Protein AF-A0A1Y1Z8H6-F1 (afdb_monomer)

Organism: NCBI:txid1314790

Mean predicted aligned error: 14.8 Å

Secondary structure (DSSP, 8-state):
---------------------------HHHHHHHTSHHHHHHHHHHHHHHHH---HHHHHHHHHHHHHHHHHHHHHGGGHHHHHHHHHHHHHHHHHHHHHHHHH-GGGGS-HHHHHHHHHHHHHHHHHHHHHHHHHHHHHHHHHS---

pLDDT: mean 79.92, std 19.97, range [30.59, 97.06]

Sequence (148 aa):
MSKESGEKEQSPKQNGHQNGSSHTEELHIVSRIYEIPIVQDGVNAVKSYVDQSNSRAVHLVADTANTAFTTAVQVVKPIQNYFQSQIQQLDNLGCQSLDFLESKFPLIKKPTNEVIETVRSTVEPYVGTVAASAQNLYNNIRNALPRQ

Solvent-accessible surface area (backbone atoms only — not comparable to full-atom values): 8866 Å² total; per-residue (Å²): 132,88,78,90,84,86,86,87,79,82,85,79,90,75,85,78,77,79,66,84,69,78,73,68,84,68,51,63,36,58,56,57,52,47,69,25,38,54,47,39,51,50,52,52,49,53,51,50,49,52,75,70,47,87,46,66,66,55,48,52,50,52,51,49,52,52,50,50,49,54,49,51,52,61,68,45,54,87,56,43,74,82,44,44,68,60,52,50,51,50,29,53,52,44,40,53,54,48,52,52,46,46,73,77,41,63,67,57,76,39,52,52,67,58,51,52,48,53,52,45,65,68,44,49,70,53,53,54,50,54,52,50,51,53,51,51,53,52,51,52,55,60,70,71,50,81,88,124

Structure (mmCIF, N/CA/C/O backbone):
data_AF-A0A1Y1Z8H6-F1
#
_entry.id   AF-A0A1Y1Z8H6-F1
#
loop_
_atom_site.group_PDB
_atom_site.id
_atom_site.type_symbol
_atom_site.label_atom_id
_atom_site.label_alt_id
_atom_site.label_comp_id
_atom_site.label_asym_id
_atom_site.label_entity_id
_atom_site.label_seq_id
_atom_site.pdbx_PDB_ins_code
_atom_site.Cartn_x
_atom_site.Cartn_y
_atom_site.Cartn_z
_atom_site.occupancy
_atom_site.B_iso_or_equiv
_atom_site.auth_seq_id
_atom_site.auth_comp_id
_atom_site.auth_asym_id
_atom_site.auth_atom_id
_atom_site.pdbx_PDB_model_num
ATOM 1 N N . MET A 1 1 ? -43.692 -40.384 59.863 1.00 42.50 1 MET A N 1
ATOM 2 C CA . MET A 1 1 ? -43.422 -41.242 58.691 1.00 42.50 1 MET A CA 1
ATOM 3 C C . MET A 1 1 ? -42.843 -40.329 57.616 1.00 42.50 1 MET A C 1
ATOM 5 O O . MET A 1 1 ? -43.567 -39.458 57.172 1.00 42.50 1 MET A O 1
ATOM 9 N N . SER A 1 2 ? -41.524 -40.254 57.385 1.00 37.16 2 SER A N 1
ATOM 10 C CA . SER A 1 2 ? -40.641 -41.304 56.820 1.00 37.16 2 SER A CA 1
ATOM 11 C C . SER A 1 2 ? -41.206 -41.778 55.476 1.00 37.16 2 SER A C 1
ATOM 13 O O . SER A 1 2 ? -42.332 -42.258 55.482 1.00 37.16 2 SER A O 1
ATOM 15 N N . LYS A 1 3 ? -40.542 -41.708 54.317 1.00 42.00 3 LYS A N 1
ATOM 16 C CA . LYS A 1 3 ? -39.126 -41.542 53.918 1.00 42.00 3 LYS A CA 1
ATOM 17 C C . LYS A 1 3 ? -39.138 -41.287 52.376 1.00 42.00 3 LYS A C 1
ATOM 19 O O . LYS A 1 3 ? -40.086 -41.740 51.745 1.00 42.00 3 LYS A O 1
ATOM 24 N N . GLU A 1 4 ? -38.315 -40.389 51.803 1.00 42.81 4 GLU A N 1
ATOM 25 C CA . GLU A 1 4 ? -36.988 -40.671 51.171 1.00 42.81 4 GLU A CA 1
ATOM 26 C C . GLU A 1 4 ? -37.138 -41.482 49.855 1.00 42.81 4 GLU A C 1
ATOM 28 O O . GLU A 1 4 ? -37.878 -42.454 49.856 1.00 42.81 4 GLU A O 1
ATOM 33 N N . SER A 1 5 ? -36.532 -41.253 48.684 1.00 42.53 5 SER A N 1
ATOM 34 C CA . SER A 1 5 ? -35.477 -40.405 48.092 1.00 42.53 5 SER A CA 1
ATOM 35 C C . SER A 1 5 ? -35.623 -40.582 46.551 1.00 42.53 5 SER A C 1
ATOM 37 O O . SER A 1 5 ? -36.309 -41.498 46.111 1.00 42.53 5 SER A O 1
ATOM 39 N N . GLY A 1 6 ? -35.026 -39.799 45.655 1.00 35.19 6 GLY A N 1
ATOM 40 C CA . GLY A 1 6 ? -33.743 -39.154 45.824 1.00 35.19 6 GLY A CA 1
ATOM 41 C C . GLY A 1 6 ? -33.405 -38.058 44.822 1.00 35.19 6 GLY A C 1
ATOM 42 O O . GLY A 1 6 ? -34.012 -37.863 43.772 1.00 35.19 6 GLY A O 1
ATOM 43 N N . GLU A 1 7 ? -32.393 -37.356 45.292 1.00 38.25 7 GLU A N 1
ATOM 44 C CA . GLU A 1 7 ? -31.637 -36.238 44.774 1.00 38.25 7 GLU A CA 1
ATOM 45 C C . GLU A 1 7 ? -30.484 -36.710 43.883 1.00 38.25 7 GLU A C 1
ATOM 47 O O . GLU A 1 7 ? -29.998 -37.831 44.053 1.00 38.25 7 GLU A O 1
ATOM 52 N N . LYS A 1 8 ? -30.028 -35.788 43.025 1.00 35.03 8 LYS A N 1
ATOM 53 C CA . LYS A 1 8 ? -28.637 -35.470 42.633 1.00 35.03 8 LYS A CA 1
ATOM 54 C C . LYS A 1 8 ? -28.530 -35.258 41.123 1.00 35.03 8 LYS A C 1
ATOM 56 O O . LYS A 1 8 ? -29.073 -36.030 40.351 1.00 35.03 8 LYS A O 1
ATOM 61 N N . GLU A 1 9 ? -27.793 -34.288 40.602 1.00 32.84 9 GLU A N 1
ATOM 62 C CA . GLU A 1 9 ? -27.079 -33.120 41.124 1.00 32.84 9 GLU A CA 1
ATOM 63 C C . GLU A 1 9 ? -26.541 -32.405 39.867 1.00 32.84 9 GLU A C 1
ATOM 65 O O . GLU A 1 9 ? -26.336 -33.041 38.836 1.00 32.84 9 GLU A O 1
ATOM 70 N N . GLN A 1 10 ? -26.238 -31.115 40.000 1.00 31.64 10 GLN A N 1
ATOM 71 C CA . GLN A 1 10 ? -25.194 -30.402 39.248 1.00 31.64 10 GLN A CA 1
ATOM 72 C C . GLN A 1 10 ? -25.373 -30.091 37.750 1.00 31.64 10 GLN A C 1
ATOM 74 O O . GLN A 1 10 ? -25.099 -30.876 36.847 1.00 31.64 10 GLN A O 1
ATOM 79 N N . SER A 1 11 ? -25.613 -28.797 37.515 1.00 42.16 11 SER A N 1
ATOM 80 C CA . SER A 1 11 ? -25.017 -28.027 36.416 1.00 42.16 11 SER A CA 1
ATOM 81 C C . SER A 1 11 ? -23.495 -28.250 36.324 1.00 42.16 11 SER A C 1
ATOM 83 O O . SER A 1 11 ? -22.832 -28.405 37.351 1.00 42.16 11 SER A O 1
ATOM 85 N N . PRO A 1 12 ? -22.902 -28.066 35.133 1.00 35.03 12 PRO A N 1
ATOM 86 C CA . PRO A 1 12 ? -22.259 -26.774 34.920 1.00 35.03 12 PRO A CA 1
ATOM 87 C C . PRO A 1 12 ? -22.495 -26.173 33.531 1.00 35.03 12 PRO A C 1
ATOM 89 O O . PRO A 1 12 ? -22.753 -26.834 32.531 1.00 35.03 12 PRO A O 1
ATOM 92 N N . LYS A 1 13 ? -22.356 -24.850 33.516 1.00 44.22 13 LYS A N 1
ATOM 93 C CA . LYS A 1 13 ? -22.269 -23.981 32.349 1.00 44.22 13 LYS A CA 1
ATOM 94 C C . LYS A 1 13 ? -21.239 -24.496 31.331 1.00 44.22 13 LYS A C 1
ATOM 96 O O . LYS A 1 13 ? -20.069 -24.642 31.666 1.00 44.22 13 LYS A O 1
ATOM 101 N N . GLN A 1 14 ? -21.643 -24.582 30.070 1.00 35.25 14 GLN A N 1
ATOM 102 C CA . GLN A 1 14 ? -20.793 -24.329 28.902 1.00 35.25 14 GLN A CA 1
ATOM 103 C C . GLN A 1 14 ? -21.653 -23.464 27.973 1.00 35.25 14 GLN A C 1
ATOM 105 O O . GLN A 1 14 ? -22.547 -23.956 27.304 1.00 35.25 14 GLN A O 1
ATOM 110 N N . ASN A 1 15 ? -21.628 -22.134 28.060 1.00 38.22 15 ASN A N 1
ATOM 111 C CA . ASN A 1 15 ? -20.551 -21.266 27.583 1.00 38.22 15 ASN A CA 1
ATOM 112 C C . ASN A 1 15 ? -19.799 -21.821 26.365 1.00 38.22 15 ASN A C 1
ATOM 114 O O . ASN A 1 15 ? -18.582 -21.989 26.389 1.00 38.22 15 ASN A O 1
ATOM 118 N N . GLY A 1 16 ? -20.541 -22.096 25.293 1.00 30.59 16 GLY A N 1
ATOM 119 C CA . GLY A 1 16 ? -19.983 -22.120 23.949 1.00 30.59 16 GLY A CA 1
ATOM 120 C C . GLY A 1 16 ? -19.725 -20.689 23.498 1.00 30.59 16 GLY A C 1
ATOM 121 O O . GLY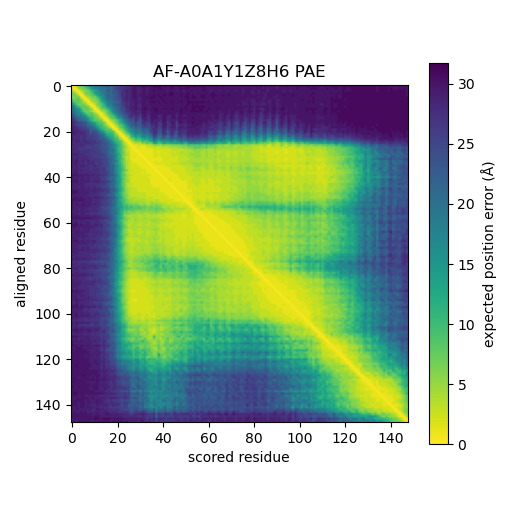 A 1 16 ? -20.589 -20.068 22.887 1.00 30.59 16 GLY A O 1
ATOM 122 N N . HIS A 1 17 ? -18.542 -20.175 23.842 1.00 37.41 17 HIS A N 1
ATOM 123 C CA . HIS A 1 17 ? -17.916 -19.040 23.175 1.00 37.41 17 HIS A CA 1
ATOM 124 C C . HIS A 1 17 ? -17.919 -19.309 21.663 1.00 37.41 17 HIS A C 1
ATOM 126 O O . HIS A 1 17 ? -17.005 -19.948 21.143 1.00 37.41 17 HIS A O 1
ATOM 132 N N . GLN A 1 18 ? -18.912 -18.805 20.931 1.00 35.59 18 GLN A N 1
ATOM 133 C CA . GLN A 1 18 ? -18.677 -18.472 19.534 1.00 35.59 18 GLN A CA 1
ATOM 134 C C . GLN A 1 18 ? -17.941 -17.150 19.538 1.00 35.59 18 GLN A C 1
ATOM 136 O O . GLN A 1 18 ? -18.526 -16.075 19.552 1.00 35.59 18 GLN A O 1
ATOM 141 N N . ASN A 1 19 ? -16.631 -17.332 19.696 1.00 32.34 19 ASN A N 1
ATOM 142 C CA . ASN A 1 19 ? -15.571 -16.525 19.146 1.00 32.34 19 ASN A CA 1
ATOM 143 C C . ASN A 1 19 ? -15.955 -15.050 19.057 1.00 32.34 19 ASN A C 1
ATOM 145 O O . ASN A 1 19 ? -16.497 -14.593 18.051 1.00 32.34 19 ASN A O 1
ATOM 149 N N . GLY A 1 20 ? -15.629 -14.311 20.118 1.00 31.53 20 GLY A N 1
ATOM 150 C CA . GLY A 1 20 ? -15.324 -12.902 19.974 1.00 31.53 20 GLY A CA 1
ATOM 151 C C . GLY A 1 20 ? -14.168 -12.787 18.988 1.00 31.53 20 GLY A C 1
ATOM 152 O O . GLY A 1 20 ? -13.017 -12.644 19.391 1.00 31.53 20 GLY A O 1
ATOM 153 N N . SER A 1 21 ? -14.487 -12.865 17.694 1.00 33.62 21 SER A N 1
ATOM 154 C CA . SER A 1 21 ? -13.744 -12.157 16.678 1.00 33.62 21 SER A CA 1
ATOM 155 C C . SER A 1 21 ? -13.760 -10.738 17.196 1.00 33.62 21 SER A C 1
ATOM 157 O O . SER A 1 21 ? -14.808 -10.089 17.249 1.00 33.62 21 SER A O 1
ATOM 159 N N . SER A 1 22 ? -12.618 -10.304 17.716 1.00 35.00 22 SER A N 1
ATOM 160 C CA . SER A 1 22 ? -12.342 -8.889 17.794 1.00 35.00 22 SER A CA 1
ATOM 161 C C . SER A 1 22 ? -12.447 -8.419 16.352 1.00 35.00 22 SER A C 1
ATOM 163 O O . SER A 1 22 ? -11.471 -8.480 15.612 1.00 35.00 22 SER A O 1
ATOM 165 N N . HIS A 1 23 ? -13.659 -8.049 15.931 1.00 40.12 23 HIS A N 1
ATOM 166 C CA . HIS A 1 23 ? -13.881 -7.251 14.750 1.00 40.12 23 HIS A CA 1
ATOM 167 C C . HIS A 1 23 ? -13.236 -5.921 15.103 1.00 40.12 23 HIS A C 1
ATOM 169 O O . HIS A 1 23 ? -13.870 -4.987 15.585 1.00 40.12 23 HIS A O 1
ATOM 175 N N . THR A 1 24 ? -11.918 -5.864 14.931 1.00 49.12 24 THR A N 1
ATOM 176 C CA . THR A 1 24 ? -11.313 -4.662 14.403 1.00 49.12 24 THR A CA 1
ATOM 177 C C . THR A 1 24 ? -12.199 -4.324 13.215 1.00 49.12 24 THR A C 1
ATOM 179 O O . THR A 1 24 ? -12.352 -5.152 12.317 1.00 49.12 24 THR A O 1
ATOM 182 N N . GLU A 1 25 ? -12.912 -3.205 13.293 1.00 64.75 25 GLU A N 1
ATOM 183 C CA . GLU A 1 25 ? -13.671 -2.669 12.168 1.00 64.75 25 GLU A CA 1
ATOM 184 C C . GLU A 1 25 ? -12.649 -2.251 11.112 1.00 64.75 25 GLU A C 1
ATOM 186 O O . GLU A 1 25 ? -12.280 -1.087 10.983 1.00 64.75 25 GLU A O 1
ATOM 191 N N . GLU A 1 26 ? -12.072 -3.250 10.454 1.00 74.31 26 GLU A N 1
ATOM 192 C CA . GLU A 1 26 ? -11.194 -3.068 9.328 1.00 74.31 26 GLU A CA 1
ATOM 193 C C . GLU A 1 26 ? -12.074 -2.601 8.178 1.00 74.31 26 GLU A C 1
ATOM 195 O O . GLU A 1 26 ? -13.107 -3.198 7.871 1.00 74.31 26 GLU A O 1
ATOM 200 N N . LEU A 1 27 ? -11.681 -1.476 7.595 1.00 89.00 27 LEU A N 1
ATOM 201 C CA . LEU A 1 27 ? -12.322 -0.919 6.420 1.00 89.00 27 LEU A CA 1
ATOM 202 C C . LEU A 1 27 ? -12.246 -1.943 5.286 1.00 89.00 27 LEU A C 1
ATOM 204 O O . LEU A 1 27 ? -11.149 -2.306 4.858 1.00 89.00 27 LEU A O 1
ATOM 208 N N . HIS A 1 28 ? -13.394 -2.372 4.770 1.00 92.50 28 HIS A N 1
ATOM 209 C CA . HIS A 1 28 ? -13.462 -3.352 3.693 1.00 92.50 28 HIS A CA 1
ATOM 210 C C . HIS A 1 28 ? -12.716 -2.877 2.438 1.00 92.50 28 HIS A C 1
ATOM 212 O O . HIS A 1 28 ? -12.077 -3.675 1.750 1.00 92.50 28 HIS A O 1
ATOM 218 N N . ILE A 1 29 ? -12.718 -1.567 2.161 1.00 94.44 29 ILE A N 1
ATOM 219 C CA . ILE A 1 29 ? -11.933 -0.994 1.064 1.00 94.44 29 ILE A CA 1
ATOM 220 C C . ILE A 1 29 ? -10.431 -1.254 1.224 1.00 94.44 29 ILE A C 1
ATOM 222 O O . ILE A 1 29 ? -9.749 -1.499 0.232 1.00 94.44 29 ILE A O 1
ATOM 226 N N . VAL A 1 30 ? -9.902 -1.235 2.450 1.00 93.31 30 VAL A N 1
ATOM 227 C CA . VAL A 1 30 ? -8.471 -1.466 2.695 1.00 93.31 30 VAL A CA 1
ATOM 228 C C . VAL A 1 30 ? -8.114 -2.912 2.378 1.00 93.31 30 VAL A C 1
ATOM 230 O O . VAL A 1 30 ? -7.144 -3.143 1.655 1.00 93.31 30 VAL A O 1
ATOM 233 N N . SER A 1 31 ? -8.924 -3.867 2.838 1.00 93.25 31 SER A N 1
ATOM 234 C CA . SER A 1 31 ? -8.712 -5.285 2.542 1.00 93.25 31 SER A CA 1
ATOM 235 C C . SER A 1 31 ? -8.769 -5.543 1.032 1.00 93.25 31 SER A C 1
ATOM 237 O O . SER A 1 31 ? -7.866 -6.164 0.479 1.00 93.25 31 SER A O 1
ATOM 239 N N . ARG A 1 32 ? -9.744 -4.955 0.326 1.00 93.44 32 ARG A N 1
ATOM 240 C CA . ARG A 1 32 ? -9.841 -5.067 -1.139 1.00 93.44 32 ARG A CA 1
ATOM 241 C C . ARG A 1 32 ? -8.660 -4.453 -1.885 1.00 93.44 32 ARG A C 1
ATOM 243 O O . ARG A 1 32 ? -8.213 -5.004 -2.884 1.00 93.44 32 ARG A O 1
ATOM 250 N N . ILE A 1 33 ? -8.154 -3.306 -1.430 1.00 93.62 33 ILE A N 1
ATOM 251 C CA . ILE A 1 33 ? -6.958 -2.692 -2.022 1.00 93.62 33 ILE A CA 1
ATOM 252 C C . ILE A 1 33 ? -5.740 -3.592 -1.803 1.00 93.62 33 ILE A C 1
ATOM 254 O O . ILE A 1 33 ? -4.913 -3.721 -2.701 1.00 93.62 33 ILE A O 1
ATOM 258 N N . TYR A 1 34 ? -5.627 -4.226 -0.636 1.00 92.62 34 TYR A N 1
ATOM 259 C CA . TYR A 1 34 ? -4.532 -5.146 -0.343 1.00 92.62 34 TYR A CA 1
ATOM 260 C C . TYR A 1 34 ? -4.573 -6.419 -1.205 1.00 92.62 34 TYR A C 1
ATOM 262 O O . TYR A 1 34 ? -3.521 -6.945 -1.556 1.00 92.62 34 TYR A O 1
ATOM 270 N N . GLU A 1 35 ? -5.761 -6.878 -1.606 1.00 91.56 35 GLU A N 1
ATOM 271 C CA . GLU A 1 35 ? -5.949 -8.016 -2.523 1.00 91.56 35 GLU A CA 1
ATOM 272 C C . GLU A 1 35 ? -5.527 -7.724 -3.974 1.00 91.56 35 GLU A C 1
ATOM 274 O O . GLU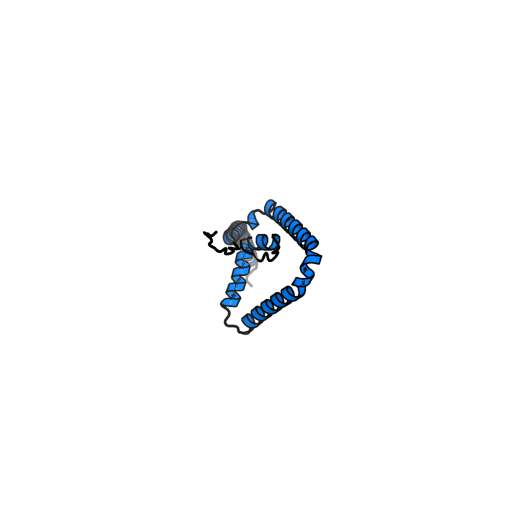 A 1 35 ? -5.421 -8.642 -4.789 1.00 91.56 35 GLU A O 1
ATOM 279 N N . ILE A 1 36 ? -5.262 -6.462 -4.321 1.00 94.12 36 ILE A N 1
ATOM 280 C CA . ILE A 1 36 ? -4.732 -6.100 -5.635 1.00 94.12 36 ILE A CA 1
ATOM 281 C C . ILE A 1 36 ? -3.291 -6.634 -5.748 1.00 94.12 36 ILE A C 1
ATOM 283 O O . ILE A 1 36 ? -2.432 -6.199 -4.975 1.00 94.12 36 ILE A O 1
ATOM 287 N N . PRO A 1 37 ? -2.964 -7.488 -6.742 1.00 91.50 37 PRO A N 1
ATOM 288 C CA . PRO A 1 37 ? -1.666 -8.168 -6.807 1.00 91.50 37 PRO A CA 1
ATOM 289 C C . PRO A 1 37 ? -0.450 -7.234 -6.749 1.00 91.50 37 PRO A C 1
ATOM 291 O O . PRO A 1 37 ? 0.491 -7.490 -6.005 1.00 91.50 37 PRO A O 1
ATOM 294 N N . ILE A 1 38 ? -0.484 -6.099 -7.460 1.00 91.69 38 ILE A N 1
ATOM 295 C CA . ILE A 1 38 ? 0.629 -5.134 -7.448 1.00 91.69 38 ILE A CA 1
ATOM 296 C C . ILE A 1 38 ? 0.799 -4.433 -6.095 1.00 91.69 38 ILE A C 1
ATOM 298 O O . ILE A 1 38 ? 1.916 -4.096 -5.702 1.00 91.69 38 ILE A O 1
ATOM 302 N N . VAL A 1 39 ? -0.299 -4.224 -5.365 1.00 94.56 39 VAL A N 1
ATOM 303 C CA . VAL A 1 39 ? -0.261 -3.644 -4.020 1.00 94.56 39 VAL A CA 1
ATOM 304 C C . VAL A 1 39 ? 0.323 -4.662 -3.052 1.00 94.56 39 VAL A C 1
ATOM 306 O O . VAL A 1 39 ? 1.242 -4.329 -2.303 1.00 94.56 39 VAL A O 1
ATOM 309 N N . GLN A 1 40 ? -0.155 -5.906 -3.111 1.00 94.50 40 GLN A N 1
ATOM 310 C CA . GLN A 1 40 ? 0.352 -7.001 -2.295 1.00 94.50 40 GLN A CA 1
ATOM 311 C C . GLN A 1 40 ? 1.860 -7.208 -2.505 1.00 94.50 40 GLN A C 1
ATOM 313 O O . GLN A 1 40 ? 2.618 -7.252 -1.534 1.00 94.50 40 GLN A O 1
ATOM 318 N N . ASP A 1 41 ? 2.309 -7.260 -3.762 1.00 93.12 41 ASP A N 1
ATOM 319 C CA . ASP A 1 41 ? 3.724 -7.383 -4.121 1.00 93.12 41 ASP A CA 1
ATOM 320 C C . ASP A 1 41 ? 4.546 -6.205 -3.590 1.00 93.12 41 ASP A C 1
ATOM 322 O O . ASP A 1 41 ? 5.625 -6.403 -3.034 1.00 93.12 41 ASP A O 1
ATOM 326 N N . GLY A 1 42 ? 4.026 -4.979 -3.702 1.00 93.69 42 GLY A N 1
ATOM 327 C CA . GLY A 1 42 ? 4.676 -3.778 -3.179 1.00 93.69 42 GLY A CA 1
ATOM 328 C C . GLY A 1 42 ? 4.845 -3.811 -1.659 1.00 93.69 42 GLY A C 1
ATOM 329 O O . GLY A 1 42 ? 5.941 -3.559 -1.152 1.00 93.69 42 GLY A O 1
ATOM 330 N N . VAL A 1 43 ? 3.792 -4.175 -0.921 1.00 94.75 43 VAL A N 1
ATOM 331 C CA . VAL A 1 43 ? 3.855 -4.313 0.544 1.00 94.75 43 VAL A CA 1
ATOM 332 C C . VAL A 1 43 ? 4.840 -5.412 0.938 1.00 94.75 43 VAL A C 1
ATOM 334 O O . VAL A 1 43 ? 5.678 -5.201 1.817 1.00 94.75 43 VAL A O 1
ATOM 337 N N . ASN A 1 44 ? 4.799 -6.558 0.258 1.00 95.00 44 ASN A N 1
ATOM 338 C CA . ASN A 1 44 ? 5.720 -7.664 0.505 1.00 95.00 44 ASN A CA 1
ATOM 339 C C . ASN A 1 44 ? 7.170 -7.290 0.186 1.00 95.00 44 ASN A C 1
ATOM 341 O O . ASN A 1 44 ? 8.073 -7.683 0.926 1.00 95.00 44 ASN A O 1
ATOM 345 N N . ALA A 1 45 ? 7.410 -6.506 -0.865 1.00 94.94 45 ALA A N 1
ATOM 346 C CA . ALA A 1 45 ? 8.736 -6.020 -1.223 1.00 94.94 45 ALA A CA 1
ATOM 347 C C . ALA A 1 45 ? 9.293 -5.072 -0.154 1.00 94.94 45 ALA A C 1
ATOM 349 O O . ALA A 1 45 ? 10.433 -5.243 0.277 1.00 94.94 45 ALA A O 1
ATOM 350 N N . VAL A 1 46 ? 8.487 -4.119 0.329 1.00 93.50 46 VAL A N 1
ATOM 351 C CA . VAL A 1 46 ? 8.888 -3.212 1.418 1.00 93.50 46 VAL A CA 1
ATOM 352 C C . VAL A 1 46 ? 9.153 -3.994 2.700 1.00 93.50 46 VAL A C 1
ATOM 354 O O . VAL A 1 46 ? 10.187 -3.795 3.335 1.00 93.50 46 VAL A O 1
ATOM 357 N N . LYS A 1 47 ? 8.259 -4.921 3.058 1.00 93.75 47 LYS A N 1
ATOM 358 C CA . LYS A 1 47 ? 8.442 -5.786 4.223 1.00 93.75 47 LYS A CA 1
ATOM 359 C C . LYS A 1 47 ? 9.741 -6.586 4.122 1.00 93.75 47 LYS A C 1
ATOM 361 O O . 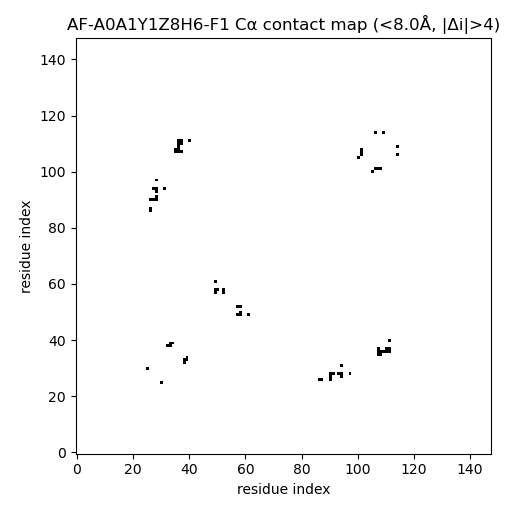LYS A 1 47 ? 10.549 -6.557 5.044 1.00 93.75 47 LYS A O 1
ATOM 366 N N . SER A 1 48 ? 9.970 -7.233 2.983 1.00 94.38 48 SER A N 1
ATOM 367 C CA . SER A 1 48 ? 11.185 -8.010 2.729 1.00 94.38 48 SER A CA 1
ATOM 368 C C . SER A 1 48 ? 12.437 -7.139 2.790 1.00 94.38 48 SER A C 1
ATOM 370 O O . SER A 1 48 ? 13.448 -7.567 3.334 1.00 94.38 48 SER A O 1
ATOM 372 N N . TYR A 1 49 ? 12.376 -5.909 2.275 1.00 94.44 49 TYR A N 1
ATOM 373 C CA . TYR A 1 49 ? 13.486 -4.961 2.339 1.00 94.44 49 TYR A CA 1
ATOM 374 C C . TYR A 1 49 ? 13.843 -4.588 3.779 1.00 94.44 49 TYR A C 1
ATOM 376 O O . TYR A 1 49 ? 15.021 -4.581 4.130 1.00 94.44 49 TYR A O 1
ATOM 384 N N . VAL A 1 50 ? 12.843 -4.295 4.617 1.00 93.12 50 VAL A N 1
ATOM 385 C CA . VAL A 1 50 ? 13.062 -4.010 6.041 1.00 93.12 50 VAL A CA 1
ATOM 386 C C . VAL A 1 50 ? 13.647 -5.238 6.738 1.00 93.12 50 VAL A C 1
ATOM 388 O O . VAL A 1 50 ? 14.694 -5.125 7.372 1.00 93.12 50 VAL A O 1
ATOM 391 N N . ASP A 1 51 ? 13.038 -6.410 6.546 1.00 92.75 51 ASP A N 1
ATOM 392 C CA . ASP A 1 51 ? 13.450 -7.664 7.189 1.00 92.75 51 ASP A CA 1
ATOM 393 C C . ASP A 1 51 ? 14.886 -8.074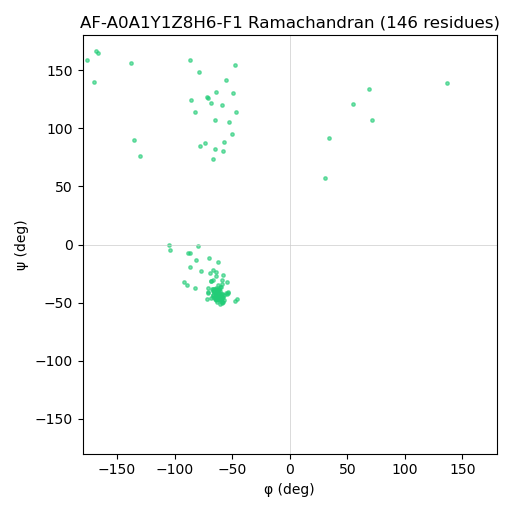 6.805 1.00 92.75 51 ASP A C 1
ATOM 395 O O . ASP A 1 51 ? 15.646 -8.554 7.644 1.00 92.75 51 ASP A O 1
ATOM 399 N N . GLN A 1 52 ? 15.280 -7.864 5.546 1.00 93.50 52 GLN A N 1
ATOM 400 C CA . GLN A 1 52 ? 16.612 -8.207 5.029 1.00 93.50 52 GLN A CA 1
ATOM 401 C C . GLN A 1 52 ? 17.651 -7.097 5.244 1.00 93.50 52 GLN A C 1
ATOM 403 O O . GLN A 1 52 ? 18.836 -7.289 4.955 1.00 93.50 52 GLN A O 1
ATOM 408 N N . SER A 1 53 ? 17.243 -5.920 5.725 1.00 92.38 53 SER A N 1
ATOM 409 C CA . SER A 1 53 ? 18.169 -4.812 5.933 1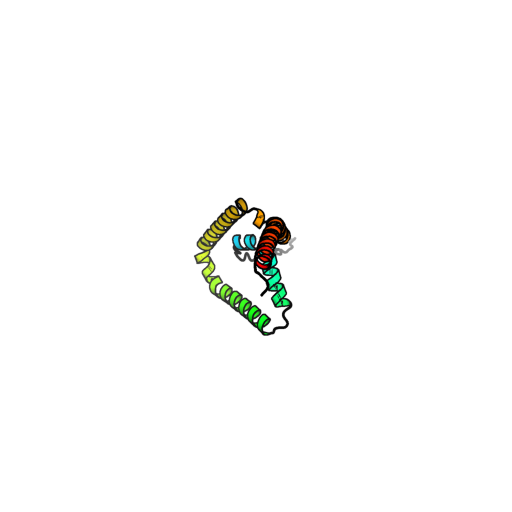.00 92.38 53 SER A CA 1
ATOM 410 C C . SER A 1 53 ? 19.086 -5.085 7.121 1.00 92.38 53 SER A C 1
ATOM 412 O O . SER A 1 53 ? 18.633 -5.284 8.244 1.00 92.38 53 SER A O 1
ATOM 414 N N . ASN A 1 54 ? 20.398 -4.977 6.911 1.00 91.56 54 ASN A N 1
ATOM 415 C CA . ASN A 1 54 ? 21.380 -4.985 8.004 1.00 91.56 54 ASN A CA 1
ATOM 416 C C . ASN A 1 54 ? 21.494 -3.617 8.707 1.00 91.56 54 ASN A C 1
ATOM 418 O O . ASN A 1 54 ? 22.287 -3.444 9.634 1.00 91.56 54 ASN A O 1
ATOM 422 N N . SER A 1 55 ? 20.742 -2.610 8.252 1.00 94.88 55 SER A N 1
ATOM 423 C CA . SER A 1 55 ? 20.802 -1.262 8.804 1.00 94.88 55 SER A CA 1
ATOM 424 C C . SER A 1 55 ? 19.941 -1.150 10.054 1.00 94.88 55 SER A C 1
ATOM 426 O O . SER A 1 55 ? 18.712 -1.159 9.987 1.00 94.88 55 SER A O 1
ATOM 428 N N . ARG A 1 56 ? 20.582 -0.923 11.204 1.00 93.12 56 ARG A N 1
ATOM 429 C CA . ARG A 1 56 ? 19.883 -0.615 12.461 1.00 93.12 56 ARG A CA 1
ATOM 430 C C . ARG A 1 56 ? 18.934 0.580 12.326 1.00 93.12 56 ARG A C 1
ATOM 432 O O . ARG A 1 56 ? 17.901 0.606 12.980 1.00 93.12 56 ARG A O 1
ATOM 439 N N . ALA A 1 57 ? 19.267 1.555 11.480 1.00 94.69 57 ALA A N 1
ATOM 440 C CA . ALA A 1 57 ? 18.410 2.713 11.248 1.00 94.69 57 ALA A CA 1
ATOM 441 C C . ALA A 1 57 ? 17.086 2.328 10.566 1.00 94.69 57 ALA A C 1
ATOM 443 O O . ALA A 1 57 ? 16.047 2.868 10.929 1.00 94.69 57 ALA A O 1
ATOM 444 N N . VAL A 1 58 ? 17.110 1.374 9.627 1.00 94.75 58 VAL A N 1
ATOM 445 C CA . VAL A 1 58 ? 15.899 0.902 8.930 1.00 94.75 58 VAL A CA 1
ATOM 446 C C . VAL A 1 58 ? 14.946 0.225 9.913 1.00 94.75 58 VAL A C 1
ATOM 448 O O . VAL A 1 58 ? 13.771 0.584 9.959 1.00 94.75 58 VAL A O 1
ATOM 451 N N . HIS A 1 59 ? 15.464 -0.669 10.759 1.00 94.56 59 HIS A N 1
ATOM 452 C CA . HIS A 1 59 ? 14.671 -1.332 11.802 1.00 94.56 59 HIS A CA 1
ATOM 453 C C . HIS A 1 59 ? 14.117 -0.345 12.830 1.00 94.56 59 HIS A C 1
ATOM 455 O O . HIS A 1 59 ? 12.927 -0.367 13.114 1.00 94.56 59 HIS A O 1
ATOM 461 N N . LEU A 1 60 ? 14.937 0.597 13.315 1.00 96.56 60 LEU A N 1
ATOM 462 C CA . LEU A 1 60 ? 14.479 1.614 14.269 1.00 96.56 60 LEU A CA 1
ATOM 463 C C . LEU A 1 60 ? 13.330 2.461 13.717 1.00 96.56 60 LEU A C 1
ATOM 465 O O . LEU A 1 60 ? 12.378 2.748 14.441 1.00 96.56 60 LEU A O 1
ATOM 469 N N . VAL A 1 61 ? 13.412 2.874 12.450 1.00 96.06 61 VAL A N 1
ATOM 470 C CA . VAL A 1 61 ? 12.345 3.652 11.809 1.00 96.06 61 VAL A CA 1
ATOM 471 C C . VAL A 1 61 ? 11.079 2.810 11.659 1.00 96.06 61 VAL A C 1
ATOM 473 O O . VAL A 1 61 ? 9.998 3.302 11.981 1.00 96.06 61 VAL A O 1
ATOM 476 N N . ALA A 1 62 ? 11.201 1.549 11.234 1.00 93.81 62 ALA A N 1
ATOM 477 C CA . ALA A 1 62 ? 10.064 0.639 11.109 1.00 93.81 62 ALA A CA 1
ATOM 478 C C . ALA A 1 62 ? 9.371 0.387 12.463 1.00 93.81 62 ALA A C 1
ATOM 480 O O . ALA A 1 62 ? 8.153 0.546 12.571 1.00 93.81 62 ALA A O 1
ATOM 481 N N . ASP A 1 63 ? 10.140 0.094 13.513 1.00 95.31 63 ASP A N 1
ATOM 482 C CA . ASP A 1 63 ? 9.626 -0.142 14.867 1.00 95.31 63 ASP A CA 1
ATOM 483 C C . ASP A 1 63 ? 8.968 1.108 15.456 1.00 95.31 63 ASP A C 1
ATOM 485 O O . ASP A 1 63 ? 7.892 1.041 16.060 1.00 95.31 63 ASP A O 1
ATOM 489 N N . THR A 1 64 ? 9.594 2.270 15.255 1.00 97.06 64 THR A N 1
ATOM 490 C CA . THR A 1 64 ? 9.047 3.553 15.709 1.00 97.06 64 THR A CA 1
ATOM 491 C C . THR A 1 64 ? 7.728 3.850 15.004 1.00 97.06 64 THR A C 1
ATOM 493 O O . THR A 1 64 ? 6.762 4.235 15.661 1.00 97.06 64 THR A O 1
ATOM 496 N N . ALA A 1 65 ? 7.651 3.629 13.688 1.00 94.62 65 ALA A N 1
ATOM 497 C CA . ALA A 1 65 ? 6.425 3.818 12.922 1.00 94.62 65 ALA A CA 1
ATOM 498 C C . ALA A 1 65 ? 5.305 2.882 13.402 1.00 94.62 65 ALA A C 1
ATOM 500 O O . ALA A 1 65 ? 4.184 3.335 13.634 1.00 94.62 65 ALA A O 1
ATOM 501 N N . ASN A 1 66 ? 5.614 1.603 13.633 1.00 94.19 66 ASN A N 1
ATOM 502 C CA . ASN A 1 66 ? 4.643 0.632 14.137 1.00 94.19 66 ASN A CA 1
ATOM 503 C C . ASN A 1 66 ? 4.147 0.985 15.552 1.00 94.19 66 ASN A C 1
ATOM 505 O O . ASN A 1 66 ? 2.952 0.907 15.851 1.00 94.19 66 ASN A O 1
ATOM 509 N N . THR A 1 67 ? 5.057 1.439 16.417 1.00 96.50 67 THR A N 1
ATOM 510 C CA . THR A 1 67 ? 4.729 1.889 17.776 1.00 96.50 67 THR A CA 1
ATOM 511 C C . THR A 1 67 ? 3.849 3.136 17.746 1.00 96.50 67 THR A C 1
ATOM 513 O O . THR A 1 67 ? 2.837 3.194 18.448 1.00 96.50 67 THR A O 1
ATOM 516 N N . ALA A 1 68 ? 4.192 4.120 16.911 1.00 96.69 68 ALA A N 1
ATOM 517 C CA . ALA A 1 68 ? 3.414 5.343 16.747 1.00 96.69 68 ALA A CA 1
ATOM 518 C C . ALA A 1 68 ? 2.004 5.044 16.221 1.00 96.69 68 ALA A C 1
ATOM 520 O O . ALA A 1 68 ? 1.030 5.549 16.777 1.00 96.69 68 ALA A O 1
ATOM 521 N N . PHE A 1 69 ? 1.885 4.171 15.216 1.00 94.69 69 PHE A N 1
ATOM 522 C CA . PHE A 1 69 ? 0.596 3.729 14.687 1.00 94.69 69 PHE A CA 1
ATOM 523 C C . PHE A 1 69 ? -0.248 3.033 15.759 1.00 94.69 69 PHE A C 1
ATOM 525 O O . PHE A 1 69 ? -1.384 3.432 16.008 1.00 94.69 69 PHE A O 1
ATOM 532 N N . THR A 1 70 ? 0.323 2.047 16.456 1.00 94.94 70 THR A N 1
ATOM 533 C CA . THR A 1 70 ? -0.375 1.307 17.519 1.00 94.94 70 THR A CA 1
ATOM 534 C C . THR A 1 70 ? -0.844 2.241 18.634 1.00 94.94 70 THR A C 1
ATOM 536 O O . THR A 1 70 ? -1.981 2.144 19.094 1.00 94.94 70 THR A O 1
ATOM 539 N N . THR A 1 71 ? 0.005 3.189 19.035 1.00 96.06 71 THR A N 1
ATOM 540 C CA . THR A 1 71 ? -0.331 4.195 20.049 1.00 96.06 71 THR A CA 1
ATOM 541 C C . THR A 1 71 ? -1.467 5.094 19.571 1.00 96.06 71 THR A C 1
ATOM 543 O O . THR A 1 71 ? -2.434 5.299 20.301 1.00 96.06 71 THR A O 1
ATOM 546 N N . ALA A 1 72 ? -1.399 5.593 18.335 1.00 93.19 72 ALA A N 1
ATOM 547 C CA . ALA A 1 72 ? -2.452 6.424 17.763 1.00 93.19 72 ALA A CA 1
ATOM 548 C C . ALA A 1 72 ? -3.796 5.682 17.727 1.00 93.19 72 ALA A C 1
ATOM 550 O O . ALA A 1 72 ? -4.800 6.229 18.180 1.00 93.19 72 ALA A O 1
ATOM 551 N N . VAL A 1 73 ? -3.807 4.418 17.285 1.00 90.56 73 VAL A N 1
ATOM 552 C CA . VAL A 1 73 ? -5.005 3.563 17.285 1.00 90.56 73 VAL A CA 1
ATOM 553 C C . VAL A 1 73 ? -5.579 3.418 18.695 1.00 90.56 73 VAL A C 1
ATOM 555 O O . VAL A 1 73 ? -6.783 3.570 18.885 1.00 90.56 73 VAL A O 1
ATOM 558 N N . GLN A 1 74 ? -4.739 3.181 19.706 1.00 90.88 74 GLN A N 1
ATOM 559 C CA . GLN A 1 74 ? -5.191 3.081 21.098 1.00 90.88 74 GLN A CA 1
ATOM 560 C C . GLN A 1 74 ? -5.807 4.388 21.614 1.00 90.88 74 GLN A C 1
ATOM 562 O O . GLN A 1 74 ? -6.816 4.345 22.318 1.00 90.88 74 GLN A O 1
ATOM 567 N N . VAL A 1 75 ? -5.236 5.537 21.239 1.00 92.62 75 VAL A N 1
ATOM 568 C CA . VAL A 1 75 ? -5.733 6.865 21.631 1.00 92.62 75 VAL A CA 1
ATOM 569 C C . VAL A 1 75 ? -7.092 7.173 21.001 1.00 92.62 75 VAL A C 1
ATOM 571 O O . VAL A 1 75 ? -7.951 7.748 21.668 1.00 92.62 75 VAL A O 1
ATOM 574 N N . VAL A 1 76 ? -7.319 6.783 19.743 1.00 89.06 76 VAL A N 1
ATOM 575 C CA . VAL A 1 76 ? -8.584 7.070 19.037 1.00 89.06 76 VAL A CA 1
ATOM 576 C C . VAL A 1 76 ? -9.672 6.021 19.276 1.00 89.06 76 VAL A C 1
ATOM 578 O O . VAL A 1 76 ? -10.854 6.324 19.115 1.00 89.06 76 VAL A O 1
ATOM 581 N N . LYS A 1 77 ? -9.312 4.813 19.726 1.00 87.12 77 LYS A N 1
ATOM 582 C CA . LYS A 1 77 ? -10.250 3.722 20.037 1.00 87.12 77 LYS A CA 1
ATOM 583 C C . LYS A 1 77 ? -11.481 4.142 20.866 1.00 87.12 77 LYS A C 1
ATOM 585 O O . LYS A 1 77 ? -12.584 3.772 20.472 1.00 87.12 77 LYS A O 1
ATOM 590 N N . PRO A 1 78 ? -11.374 4.913 21.971 1.00 86.31 78 PRO A N 1
ATOM 591 C CA . PRO A 1 78 ? -12.549 5.295 22.764 1.00 86.31 78 PRO A CA 1
ATOM 592 C C . PRO A 1 78 ? -13.526 6.230 22.035 1.00 86.31 78 PRO A C 1
ATOM 594 O O . PRO A 1 78 ? -14.694 6.288 22.412 1.00 86.31 78 PRO A O 1
ATOM 597 N N . ILE A 1 79 ? -13.073 6.961 21.011 1.00 88.62 79 ILE A N 1
ATOM 598 C CA . ILE A 1 79 ? -13.907 7.904 20.251 1.00 88.62 79 ILE A CA 1
ATOM 599 C C . ILE A 1 79 ? -14.330 7.372 18.876 1.00 88.62 79 ILE A C 1
ATOM 601 O O . ILE A 1 79 ? -15.139 8.010 18.207 1.00 88.62 79 ILE A O 1
ATOM 605 N N . GLN A 1 80 ? -13.840 6.199 18.465 1.00 86.19 80 GLN A N 1
ATOM 606 C CA . GLN A 1 80 ? -14.132 5.583 17.166 1.00 86.19 80 GLN A CA 1
ATOM 607 C C . GLN A 1 80 ? -15.639 5.450 16.897 1.00 86.19 80 GLN A C 1
ATOM 609 O O . GLN A 1 80 ? -16.099 5.780 15.806 1.00 86.19 80 GLN A O 1
ATOM 614 N N . ASN A 1 81 ? -16.419 5.061 17.911 1.00 84.75 81 ASN A N 1
ATOM 615 C CA . ASN A 1 81 ? -17.867 4.859 17.786 1.00 84.75 81 ASN A CA 1
ATOM 616 C C . ASN A 1 81 ? -18.619 6.124 17.334 1.00 84.75 81 ASN A C 1
ATOM 618 O O . ASN A 1 81 ? -19.625 6.024 16.639 1.00 84.75 81 ASN A O 1
ATOM 622 N N . TYR A 1 82 ? -18.127 7.321 17.680 1.00 88.88 82 TYR A N 1
ATOM 623 C CA . TYR A 1 82 ? -18.751 8.581 17.253 1.00 88.88 82 TYR A CA 1
ATOM 624 C C . TYR A 1 82 ? -18.602 8.840 15.752 1.00 88.88 82 TYR A C 1
ATOM 626 O O . TYR A 1 82 ? -19.411 9.563 15.173 1.00 88.88 82 TYR A O 1
ATOM 634 N N . PHE A 1 83 ? -17.579 8.252 15.131 1.00 89.06 83 PHE A N 1
ATOM 635 C CA . PHE A 1 83 ? -17.273 8.406 13.712 1.00 89.06 83 PHE A CA 1
ATOM 636 C C . PHE A 1 83 ? -17.645 7.174 12.887 1.00 89.06 83 PHE A C 1
ATOM 638 O O . PHE A 1 83 ? -17.453 7.177 11.674 1.00 89.06 83 PHE A O 1
ATOM 645 N N . GLN A 1 84 ? -18.181 6.124 13.515 1.00 87.75 84 GLN A N 1
ATOM 646 C CA . GLN A 1 84 ? -18.456 4.839 12.873 1.00 87.75 84 GLN A CA 1
ATOM 647 C C . GLN A 1 84 ? -19.342 4.993 11.628 1.00 87.75 84 GLN A C 1
ATOM 649 O O . GLN A 1 84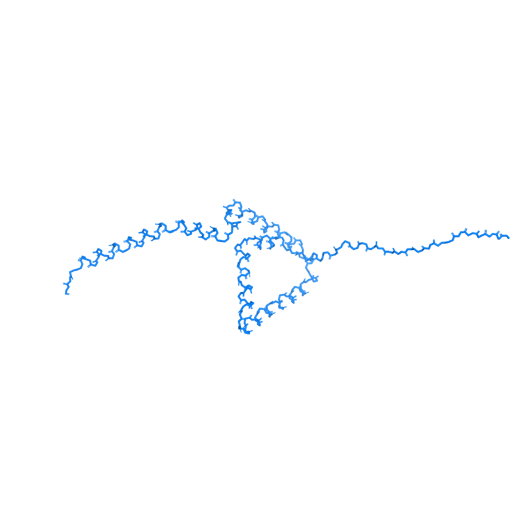 ? -19.052 4.408 10.590 1.00 87.75 84 GLN A O 1
ATOM 654 N N . SER A 1 85 ? -20.373 5.845 11.682 1.00 89.38 85 SER A N 1
ATOM 655 C CA . SER A 1 85 ? -21.256 6.085 10.531 1.00 89.38 85 SER A CA 1
ATOM 656 C C . SER A 1 85 ? -20.533 6.756 9.360 1.00 89.38 85 SER A C 1
ATOM 658 O O . SER A 1 85 ? -20.759 6.415 8.200 1.00 89.38 85 SER A O 1
ATOM 660 N N . GLN A 1 86 ? -19.658 7.716 9.643 1.00 92.12 86 GLN A N 1
ATOM 661 C CA . GLN A 1 86 ? -18.877 8.426 8.636 1.00 92.12 86 GLN A CA 1
ATOM 662 C C . GLN A 1 86 ? -17.807 7.502 8.045 1.00 92.12 86 GLN A C 1
ATOM 664 O O . GLN A 1 86 ? -17.626 7.475 6.832 1.00 92.12 86 GLN A O 1
ATOM 669 N N . ILE A 1 87 ? -17.156 6.700 8.890 1.00 90.88 87 ILE A N 1
ATOM 670 C CA . ILE A 1 87 ? -16.189 5.669 8.499 1.00 90.88 87 ILE A CA 1
ATOM 671 C C . ILE A 1 87 ? -16.858 4.645 7.571 1.00 90.88 87 ILE A C 1
ATOM 673 O O . ILE A 1 87 ? -16.324 4.367 6.504 1.00 90.88 87 ILE A O 1
ATOM 677 N N . GLN A 1 88 ? -18.062 4.164 7.899 1.00 91.75 88 GLN A N 1
ATOM 678 C CA . GLN A 1 88 ? -18.829 3.244 7.048 1.00 91.75 88 GLN A CA 1
ATOM 679 C C . GLN A 1 88 ? -19.241 3.866 5.708 1.00 91.75 88 GLN A C 1
ATOM 681 O O . GLN A 1 88 ? -19.194 3.208 4.671 1.00 91.75 88 GLN A O 1
ATOM 686 N N . GLN A 1 89 ? -19.645 5.139 5.695 1.00 94.00 89 GLN A N 1
ATOM 687 C CA . GLN A 1 89 ? -19.964 5.834 4.444 1.00 94.00 89 GLN A CA 1
ATOM 688 C C . GLN A 1 89 ? -18.735 5.962 3.538 1.00 94.00 89 GLN A C 1
ATOM 690 O O . GLN A 1 89 ? -18.841 5.742 2.332 1.00 94.00 89 GLN A O 1
ATOM 695 N N . LEU A 1 90 ? -17.575 6.278 4.117 1.00 93.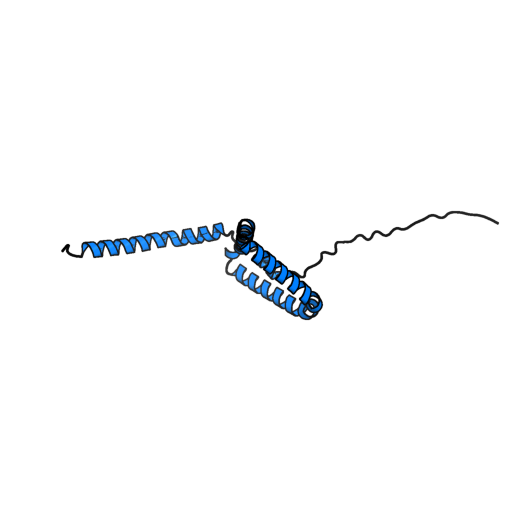19 90 LEU A N 1
ATOM 696 C CA . LEU A 1 90 ? -16.310 6.329 3.388 1.00 93.19 90 LEU A CA 1
ATOM 697 C C . LEU A 1 90 ? -15.888 4.951 2.881 1.00 93.19 90 LEU A C 1
ATOM 699 O O . LEU A 1 90 ? -15.435 4.850 1.745 1.00 93.19 90 LEU A O 1
ATOM 703 N N . ASP A 1 91 ? -16.079 3.904 3.680 1.00 93.94 91 ASP A N 1
ATOM 704 C CA . ASP A 1 91 ? -15.796 2.526 3.280 1.00 93.94 91 ASP A CA 1
ATOM 705 C C . ASP A 1 91 ? -16.627 2.112 2.058 1.00 93.94 91 ASP A C 1
ATOM 707 O O . ASP A 1 91 ? -16.096 1.637 1.053 1.00 93.94 91 ASP A O 1
ATOM 711 N N . ASN A 1 92 ? -17.933 2.393 2.102 1.00 94.31 92 ASN A N 1
ATOM 712 C CA . ASN A 1 92 ? -18.856 2.124 1.003 1.00 94.31 92 ASN A CA 1
ATOM 713 C C . ASN A 1 92 ? -18.490 2.914 -0.257 1.00 94.31 92 ASN A C 1
ATOM 715 O O . ASN A 1 92 ? -18.455 2.350 -1.351 1.00 94.31 92 ASN A O 1
ATOM 719 N N . LEU A 1 93 ? -18.198 4.211 -0.117 1.00 96.06 93 LEU A N 1
ATOM 720 C CA . LEU A 1 93 ? -17.782 5.049 -1.241 1.00 96.06 93 LEU A CA 1
ATOM 721 C C . LEU A 1 93 ? -16.454 4.563 -1.833 1.00 96.06 93 LEU A C 1
ATOM 723 O O . LEU A 1 93 ? -16.301 4.509 -3.052 1.00 96.06 93 LEU A O 1
ATOM 727 N N . GLY A 1 94 ? -15.515 4.164 -0.977 1.00 92.88 94 GLY A N 1
ATOM 728 C CA . GLY A 1 94 ? -14.251 3.563 -1.374 1.00 92.88 94 GLY A CA 1
ATOM 729 C C . GLY A 1 94 ? -14.476 2.290 -2.184 1.00 92.88 94 GLY A C 1
ATOM 730 O O . GLY A 1 94 ? -13.958 2.177 -3.294 1.00 92.88 94 GLY A O 1
ATOM 731 N N . CYS A 1 95 ? -15.319 1.379 -1.694 1.00 94.31 95 CYS A N 1
ATOM 732 C CA . CYS A 1 95 ? -15.679 0.150 -2.404 1.00 94.31 95 CYS A CA 1
ATOM 733 C C . CYS A 1 95 ? -16.309 0.436 -3.770 1.00 94.31 95 CYS A C 1
ATOM 735 O O . CYS A 1 95 ? -15.870 -0.132 -4.763 1.00 94.31 95 CYS A O 1
ATOM 737 N N . GLN A 1 96 ? -17.260 1.370 -3.848 1.00 94.75 96 GLN A N 1
ATOM 738 C CA . GLN A 1 96 ? -17.875 1.767 -5.119 1.00 94.75 96 GLN A CA 1
ATOM 739 C C . GLN A 1 96 ? -16.858 2.374 -6.092 1.00 94.75 96 GLN A C 1
ATOM 741 O O . GLN A 1 96 ? -16.903 2.111 -7.294 1.00 94.75 96 GLN A O 1
ATOM 746 N N . SER A 1 97 ? -15.926 3.183 -5.582 1.00 93.56 97 SER A N 1
ATOM 747 C CA . SER A 1 97 ? -14.864 3.773 -6.399 1.00 93.56 97 SER A CA 1
ATOM 748 C C . SER A 1 97 ? -13.932 2.699 -6.967 1.00 93.56 97 SER A C 1
ATOM 750 O O . SER A 1 97 ? -13.546 2.763 -8.137 1.00 93.56 97 SER A O 1
ATOM 752 N N . LEU A 1 98 ? -13.638 1.673 -6.166 1.00 93.44 98 LEU A N 1
ATOM 753 C CA . LEU A 1 98 ? -12.826 0.543 -6.579 1.00 93.44 98 LEU A CA 1
ATOM 754 C C . LEU A 1 98 ? -13.576 -0.349 -7.574 1.00 93.44 98 LEU A C 1
ATOM 756 O O . LEU A 1 98 ? -12.999 -0.710 -8.594 1.00 93.44 98 LEU A O 1
ATOM 760 N N . ASP A 1 99 ? -14.869 -0.614 -7.365 1.00 93.19 99 ASP A N 1
ATOM 761 C CA . ASP A 1 99 ? -15.719 -1.343 -8.321 1.00 93.19 99 ASP A CA 1
ATOM 762 C C . ASP A 1 99 ? -15.744 -0.657 -9.688 1.00 93.19 99 ASP A C 1
ATOM 764 O O . ASP A 1 99 ? -15.615 -1.300 -10.736 1.00 93.19 99 ASP A O 1
ATOM 768 N N . PHE A 1 100 ? -15.863 0.673 -9.694 1.00 94.06 100 PHE A N 1
ATOM 769 C CA . PHE A 1 100 ? -15.795 1.447 -10.924 1.00 94.06 100 PHE A CA 1
ATOM 770 C C . PHE A 1 100 ? -14.437 1.277 -11.614 1.00 94.06 100 PHE A C 1
ATOM 772 O O . PHE A 1 100 ? -14.395 1.011 -12.819 1.00 94.06 100 PHE A O 1
ATOM 779 N N . LEU A 1 101 ? -13.333 1.381 -10.869 1.00 91.00 101 LEU A N 1
ATOM 780 C CA . LEU A 1 101 ? -11.990 1.220 -11.421 1.00 91.00 101 LEU A CA 1
ATOM 781 C C . LEU A 1 101 ? -11.774 -0.189 -11.985 1.00 91.00 101 LEU A C 1
ATOM 783 O O . LEU A 1 101 ? -11.294 -0.325 -13.109 1.00 91.00 101 LEU A O 1
ATOM 787 N N . GLU A 1 102 ? -12.193 -1.224 -11.261 1.00 88.75 102 GLU A N 1
ATOM 788 C CA . GLU A 1 102 ? -12.129 -2.618 -11.704 1.00 88.75 102 GLU A CA 1
ATOM 789 C C . GLU A 1 102 ? -12.949 -2.857 -12.979 1.00 88.75 102 GLU A C 1
ATOM 791 O O . GLU A 1 102 ? -12.517 -3.607 -13.856 1.00 88.75 102 GLU A O 1
ATOM 796 N N . SER A 1 103 ? -14.102 -2.192 -13.120 1.00 90.06 103 SER A N 1
ATOM 797 C CA . SER A 1 103 ? -14.939 -2.292 -14.322 1.00 90.06 103 SER A CA 1
ATOM 798 C C . SER A 1 103 ? -14.297 -1.655 -15.561 1.00 90.06 103 SER A C 1
ATOM 800 O O . SER A 1 103 ? -14.527 -2.108 -16.683 1.00 90.06 103 SER A O 1
ATOM 802 N N . LYS A 1 104 ? -13.496 -0.596 -15.379 1.00 91.69 104 LYS A N 1
ATOM 803 C CA . LYS A 1 104 ? -12.844 0.143 -16.473 1.00 91.69 104 LYS A CA 1
ATOM 804 C C . LYS A 1 104 ? -11.453 -0.387 -16.800 1.00 91.69 104 LYS A C 1
ATOM 806 O O . LYS A 1 104 ? -11.050 -0.351 -17.960 1.00 91.69 104 LYS A O 1
ATOM 811 N N . PHE A 1 105 ? -10.737 -0.886 -15.799 1.00 86.62 105 PHE A N 1
ATOM 812 C CA . PHE A 1 105 ? -9.354 -1.331 -15.903 1.00 86.62 105 PHE A CA 1
ATOM 813 C C . PHE A 1 105 ? -9.204 -2.729 -15.292 1.00 86.62 105 PHE A C 1
ATOM 815 O O . PHE A 1 105 ? -8.623 -2.879 -14.217 1.00 86.62 105 PHE A O 1
ATOM 822 N N . PRO A 1 106 ? -9.651 -3.786 -15.996 1.00 83.31 106 PRO A N 1
ATOM 823 C CA . PRO A 1 106 ? -9.558 -5.163 -15.500 1.00 83.31 106 PRO A CA 1
ATOM 824 C C . PRO A 1 106 ? -8.107 -5.625 -15.280 1.00 83.31 106 PRO A C 1
ATOM 826 O O . PRO A 1 106 ? -7.863 -6.613 -14.594 1.00 83.31 106 PRO A O 1
ATOM 829 N N . LEU A 1 107 ? -7.136 -4.886 -15.829 1.00 82.56 107 LEU A N 1
ATOM 830 C CA . LEU A 1 107 ? -5.703 -5.079 -15.616 1.00 82.56 107 LEU A CA 1
ATOM 831 C C . LEU A 1 107 ? -5.300 -4.990 -14.136 1.00 82.56 107 LEU A C 1
ATOM 833 O O . LEU A 1 107 ? -4.319 -5.618 -13.762 1.00 82.56 107 LEU A O 1
ATOM 837 N N . ILE A 1 108 ? -6.048 -4.268 -13.29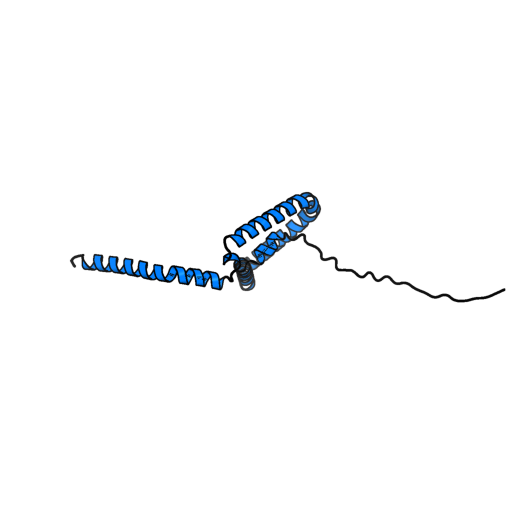1 1.00 82.56 108 ILE A N 1
ATOM 838 C CA . ILE A 1 108 ? -5.736 -4.145 -11.857 1.00 82.56 108 ILE A CA 1
ATOM 839 C C . ILE A 1 108 ? -5.834 -5.484 -11.111 1.00 82.56 108 ILE A C 1
ATOM 841 O O . ILE A 1 108 ? -5.179 -5.668 -10.095 1.00 82.56 108 ILE A O 1
ATOM 845 N N . LYS A 1 109 ? -6.609 -6.441 -11.636 1.00 84.00 109 LYS A N 1
ATOM 846 C CA . LYS A 1 109 ? -6.743 -7.793 -11.071 1.00 84.00 109 LYS A CA 1
ATOM 847 C C . LYS A 1 109 ? -5.696 -8.771 -11.596 1.00 84.00 109 LYS A C 1
ATOM 849 O O . LYS A 1 109 ? -5.644 -9.910 -11.137 1.00 84.00 109 LYS A O 1
ATOM 854 N N . LYS A 1 110 ? -4.901 -8.371 -12.590 1.00 85.62 110 LYS A N 1
ATOM 855 C CA . LYS A 1 110 ? -3.897 -9.252 -13.180 1.00 85.62 110 LYS A CA 1
ATOM 856 C C . LYS A 1 110 ? -2.654 -9.330 -12.294 1.00 85.62 110 LYS A C 1
ATOM 858 O O . LYS A 1 110 ? -2.297 -8.332 -11.666 1.00 85.62 110 LYS A O 1
ATOM 863 N N . PRO A 1 111 ? -1.958 -10.478 -12.277 1.00 84.81 111 PRO A N 1
ATOM 864 C CA . PRO A 1 111 ? -0.658 -10.588 -11.633 1.00 84.81 111 PRO A CA 1
ATOM 865 C C . PRO A 1 111 ? 0.326 -9.548 -12.177 1.00 84.81 111 PRO A C 1
ATOM 867 O O . PRO A 1 111 ? 0.375 -9.295 -13.384 1.00 84.81 111 PRO A O 1
ATOM 870 N N . THR A 1 112 ? 1.159 -8.989 -11.300 1.00 81.56 112 THR A N 1
ATOM 871 C CA . THR A 1 112 ? 2.111 -7.916 -11.631 1.00 81.56 112 THR A CA 1
ATOM 872 C C . THR A 1 112 ? 3.018 -8.276 -12.809 1.00 81.56 112 THR A C 1
ATOM 874 O O . THR A 1 112 ? 3.229 -7.460 -13.707 1.00 81.56 112 THR A O 1
ATOM 877 N N . ASN A 1 113 ? 3.497 -9.522 -12.860 1.00 80.56 113 ASN A N 1
ATOM 878 C CA . ASN A 1 113 ? 4.354 -10.008 -13.944 1.00 80.56 113 ASN A CA 1
ATOM 879 C C . ASN A 1 113 ? 3.644 -9.991 -15.304 1.00 80.56 113 ASN A C 1
ATOM 881 O O . ASN A 1 113 ? 4.227 -9.539 -16.285 1.00 80.56 113 ASN A O 1
ATOM 885 N N . GLU A 1 114 ? 2.371 -10.393 -15.355 1.00 80.38 114 GLU A N 1
ATOM 886 C CA . GLU A 1 114 ? 1.582 -10.407 -16.593 1.00 80.38 114 GLU A CA 1
ATOM 887 C C . GLU A 1 114 ? 1.340 -8.980 -17.110 1.00 80.38 114 GLU A C 1
ATOM 889 O O . GLU A 1 114 ? 1.397 -8.722 -18.315 1.00 80.38 114 GLU A O 1
ATOM 894 N N . VAL A 1 115 ? 1.112 -8.023 -16.204 1.00 79.81 115 VAL A N 1
ATOM 895 C CA . VAL A 1 115 ? 0.973 -6.604 -16.564 1.00 79.81 115 VAL A CA 1
ATOM 896 C C . VAL A 1 115 ? 2.280 -6.069 -17.146 1.00 79.81 115 VAL A C 1
ATOM 898 O O . VAL A 1 115 ? 2.267 -5.456 -18.214 1.00 79.81 115 VAL A O 1
ATOM 901 N N . ILE A 1 116 ? 3.413 -6.333 -16.488 1.00 80.31 116 ILE A N 1
ATOM 902 C CA . ILE A 1 116 ? 4.739 -5.909 -16.963 1.00 80.31 116 ILE A CA 1
ATOM 903 C C . ILE A 1 116 ? 5.050 -6.523 -18.331 1.00 80.31 116 ILE A C 1
ATOM 905 O O . ILE A 1 116 ? 5.535 -5.821 -19.217 1.00 80.31 116 ILE A O 1
ATOM 909 N N . GLU A 1 117 ? 4.761 -7.808 -18.528 1.00 80.44 117 GLU A N 1
ATOM 910 C CA . GLU A 1 117 ? 4.964 -8.501 -19.803 1.00 80.44 117 GLU A CA 1
ATOM 911 C C . GLU A 1 117 ? 4.081 -7.936 -20.914 1.00 80.44 117 GLU A C 1
ATOM 913 O O . GLU A 1 117 ? 4.576 -7.662 -22.007 1.00 80.44 117 GLU A O 1
ATOM 918 N N . THR A 1 118 ? 2.804 -7.678 -20.625 1.00 79.00 118 THR A N 1
ATOM 919 C CA . THR A 1 118 ? 1.870 -7.064 -21.580 1.00 79.00 118 THR A CA 1
ATOM 920 C C . THR A 1 118 ? 2.362 -5.682 -22.011 1.00 79.00 118 THR A C 1
ATOM 922 O O . THR A 1 118 ? 2.390 -5.365 -23.204 1.00 79.00 118 THR A O 1
ATOM 925 N N . VAL A 1 119 ? 2.796 -4.857 -21.053 1.00 79.25 119 VAL A N 1
ATOM 926 C CA . VAL A 1 119 ? 3.345 -3.523 -21.330 1.00 79.25 119 VAL A CA 1
ATOM 927 C C . VAL A 1 119 ? 4.637 -3.631 -22.137 1.00 79.25 119 VAL A C 1
ATOM 929 O O . VAL A 1 119 ? 4.777 -2.953 -23.155 1.00 79.25 119 VAL A O 1
ATOM 932 N N . ARG A 1 120 ? 5.560 -4.512 -21.737 1.00 79.75 120 ARG A N 1
ATOM 933 C CA . ARG A 1 120 ? 6.830 -4.728 -22.440 1.00 79.75 120 ARG A CA 1
ATOM 934 C C . ARG A 1 120 ? 6.594 -5.168 -23.882 1.00 79.75 120 ARG A C 1
ATOM 936 O O . ARG A 1 120 ? 7.128 -4.539 -24.785 1.00 79.75 120 ARG A O 1
ATOM 943 N N . SER A 1 121 ? 5.752 -6.175 -24.103 1.00 78.56 121 SER A N 1
ATOM 944 C CA . SER A 1 121 ? 5.432 -6.691 -25.439 1.00 78.56 121 SER A CA 1
ATOM 945 C C . SER A 1 121 ? 4.760 -5.641 -26.329 1.00 78.56 121 SER A C 1
ATOM 947 O O . SER A 1 121 ? 5.032 -5.584 -27.526 1.00 78.56 121 SER A O 1
ATOM 949 N N . THR A 1 122 ? 3.935 -4.765 -25.751 1.00 80.56 122 THR A N 1
ATOM 950 C CA . THR A 1 122 ? 3.287 -3.675 -26.495 1.00 80.56 122 THR A CA 1
ATOM 951 C C . THR A 1 122 ? 4.284 -2.591 -26.907 1.00 80.56 122 THR A C 1
ATOM 953 O O . THR A 1 122 ? 4.172 -2.034 -27.994 1.00 80.56 122 THR A O 1
ATOM 956 N N . VAL A 1 123 ? 5.257 -2.277 -26.048 1.00 80.56 123 VAL A N 1
ATOM 957 C CA . VAL A 1 123 ? 6.189 -1.153 -26.236 1.00 80.56 123 VAL A CA 1
ATOM 958 C C . VAL A 1 123 ? 7.447 -1.552 -27.017 1.00 80.56 123 VAL A C 1
ATOM 960 O O . VAL A 1 123 ? 7.939 -0.758 -27.822 1.00 80.56 123 VAL A O 1
ATOM 963 N N . GLU A 1 124 ? 7.948 -2.778 -26.846 1.00 79.94 124 GLU A N 1
ATOM 964 C CA . GLU A 1 124 ? 9.140 -3.297 -27.534 1.00 79.94 124 GLU A CA 1
ATOM 965 C C . GLU A 1 124 ? 9.183 -3.067 -29.056 1.00 79.94 124 GLU A C 1
ATOM 967 O O . GLU A 1 124 ? 10.204 -2.552 -29.532 1.00 79.94 124 GLU A O 1
ATOM 972 N N . PRO A 1 125 ? 8.128 -3.363 -29.846 1.00 76.94 125 PRO A N 1
ATOM 973 C CA . PRO A 1 125 ? 8.185 -3.185 -31.300 1.00 76.94 125 PRO A CA 1
ATOM 974 C C . PRO A 1 125 ? 8.368 -1.715 -31.716 1.00 76.94 125 PRO A C 1
ATOM 976 O O . PRO A 1 125 ? 8.968 -1.417 -32.755 1.00 76.94 125 PRO A O 1
ATOM 979 N N . TYR A 1 126 ? 7.911 -0.772 -30.890 1.00 78.62 126 TYR A N 1
ATOM 980 C CA . TYR A 1 126 ? 8.059 0.658 -31.154 1.00 78.62 126 TYR A CA 1
ATOM 981 C C . TYR A 1 126 ? 9.432 1.184 -30.734 1.00 78.62 126 TYR A C 1
ATOM 983 O O . TYR A 1 126 ? 10.018 1.996 -31.451 1.00 78.62 126 TYR A O 1
ATOM 991 N N . VAL A 1 127 ? 9.988 0.688 -29.623 1.00 79.56 127 VAL A N 1
ATOM 992 C CA . VAL A 1 127 ? 11.325 1.090 -29.149 1.00 79.56 127 VAL A CA 1
ATOM 993 C C . VAL A 1 127 ? 12.399 0.730 -30.174 1.00 79.56 127 VAL A C 1
ATOM 995 O O . VAL A 1 127 ? 13.245 1.569 -30.487 1.00 79.56 127 VAL A O 1
ATOM 998 N N . GLY A 1 128 ? 12.328 -0.470 -30.762 1.00 76.38 128 GLY A N 1
ATOM 999 C CA . GLY A 1 128 ? 13.258 -0.886 -31.815 1.00 76.38 128 GLY A CA 1
ATOM 1000 C C . GLY A 1 128 ? 13.186 0.013 -33.052 1.00 76.38 128 GLY A C 1
ATOM 1001 O O . GLY A 1 128 ? 14.215 0.439 -33.578 1.00 76.38 128 GLY A O 1
ATOM 1002 N N . THR A 1 129 ? 11.973 0.376 -33.472 1.00 79.56 129 THR A N 1
ATOM 1003 C CA . THR A 1 129 ? 11.748 1.227 -34.648 1.00 79.56 129 THR A CA 1
ATOM 1004 C C . THR A 1 129 ? 12.275 2.646 -34.428 1.00 79.56 129 THR A C 1
ATOM 1006 O O . THR A 1 129 ? 12.977 3.185 -35.285 1.00 79.56 129 THR A O 1
ATOM 1009 N N . VAL A 1 130 ? 12.009 3.252 -33.268 1.00 81.19 130 VAL A N 1
ATOM 1010 C CA . VAL A 1 130 ? 12.491 4.605 -32.939 1.00 81.19 130 VAL A CA 1
ATOM 1011 C C . VAL A 1 130 ? 14.013 4.632 -32.794 1.00 81.19 130 VAL A C 1
ATOM 1013 O O . VAL A 1 130 ? 14.664 5.515 -33.352 1.00 81.19 130 VAL A O 1
ATOM 1016 N N . ALA A 1 131 ? 14.596 3.643 -32.112 1.00 81.44 131 ALA A N 1
ATOM 1017 C CA . ALA A 1 131 ? 16.045 3.531 -31.975 1.00 81.44 131 ALA A CA 1
ATOM 1018 C C . ALA A 1 131 ? 16.733 3.370 -33.340 1.00 81.44 131 ALA A C 1
ATOM 1020 O O . ALA A 1 131 ? 17.696 4.081 -33.632 1.00 81.44 131 ALA A O 1
ATOM 1021 N N . ALA A 1 132 ? 16.207 2.503 -34.212 1.00 80.81 132 ALA A N 1
ATOM 1022 C CA . ALA A 1 132 ? 16.722 2.326 -35.569 1.00 80.81 132 ALA A CA 1
ATOM 1023 C C . ALA A 1 132 ? 16.599 3.612 -36.403 1.00 80.81 132 ALA A C 1
ATOM 1025 O O . ALA A 1 132 ? 17.538 4.000 -37.097 1.00 80.81 132 ALA A O 1
ATOM 1026 N N . SER A 1 133 ? 15.471 4.319 -36.293 1.00 84.12 133 SER A N 1
ATOM 1027 C CA . SER A 1 133 ? 15.241 5.604 -36.969 1.00 84.12 133 SER A CA 1
ATOM 1028 C C . SER A 1 133 ? 16.266 6.658 -36.545 1.00 84.12 133 SER A C 1
ATOM 1030 O O . SER A 1 133 ? 16.863 7.327 -37.388 1.00 84.12 133 SER A O 1
ATOM 1032 N N . ALA A 1 134 ? 16.524 6.765 -35.240 1.00 84.19 134 ALA A N 1
ATOM 1033 C CA . ALA A 1 134 ? 17.514 7.681 -34.685 1.00 84.19 134 ALA A CA 1
ATOM 1034 C C . ALA A 1 134 ? 18.942 7.336 -35.142 1.00 84.19 134 ALA A C 1
ATOM 1036 O O . ALA A 1 134 ? 19.708 8.231 -35.504 1.00 84.19 134 ALA A O 1
ATOM 1037 N N . GLN A 1 135 ? 19.294 6.046 -35.194 1.00 86.94 135 GLN A N 1
ATOM 1038 C CA . GLN A 1 135 ? 20.600 5.618 -35.702 1.00 86.94 135 GLN A CA 1
ATOM 1039 C C . GLN A 1 135 ? 20.775 5.913 -37.194 1.00 86.94 135 GLN A C 1
ATOM 1041 O O . GLN A 1 135 ? 21.835 6.385 -37.605 1.00 86.94 135 GLN A O 1
ATOM 1046 N N . ASN A 1 136 ? 19.735 5.696 -37.999 1.00 85.62 136 ASN A N 1
ATOM 1047 C CA . ASN A 1 136 ? 19.758 6.021 -39.424 1.00 85.62 136 ASN A CA 1
ATOM 1048 C C . ASN A 1 136 ? 19.961 7.523 -39.656 1.00 85.62 136 ASN A C 1
ATOM 1050 O O . ASN A 1 136 ? 20.801 7.910 -40.469 1.00 85.62 136 ASN A O 1
ATOM 1054 N N . LEU A 1 137 ? 19.265 8.375 -38.897 1.00 87.25 137 LEU A N 1
ATOM 1055 C CA . LEU A 1 137 ? 19.463 9.827 -38.949 1.00 87.25 137 LEU A CA 1
ATOM 1056 C C . LEU A 1 137 ? 20.900 10.218 -38.590 1.00 87.25 137 LEU A C 1
ATOM 1058 O O . LEU A 1 137 ? 21.530 10.990 -39.312 1.00 87.25 137 LEU A O 1
ATOM 1062 N N . TYR A 1 138 ? 21.446 9.644 -37.520 1.00 87.69 138 TYR A N 1
ATOM 1063 C CA . TYR A 1 138 ? 22.811 9.926 -37.089 1.00 87.69 138 TYR A CA 1
ATOM 1064 C C . TYR A 1 138 ? 23.863 9.519 -38.133 1.00 87.69 138 TYR A C 1
ATOM 1066 O O . TYR A 1 138 ? 24.782 10.286 -38.428 1.00 87.69 138 TYR A O 1
ATOM 1074 N N . ASN A 1 139 ? 23.711 8.341 -38.740 1.00 86.62 139 ASN A N 1
ATOM 1075 C CA . ASN A 1 139 ? 24.628 7.856 -39.771 1.00 86.62 139 ASN A CA 1
ATOM 1076 C C . ASN A 1 139 ? 24.554 8.701 -41.049 1.00 86.62 139 ASN A C 1
ATOM 1078 O O . ASN A 1 139 ? 25.593 9.030 -41.621 1.00 86.62 139 ASN A O 1
ATOM 1082 N N . ASN A 1 140 ? 23.353 9.116 -41.458 1.00 86.38 140 ASN A N 1
ATOM 1083 C CA . ASN A 1 140 ? 23.170 9.992 -42.614 1.00 86.38 140 ASN A CA 1
ATOM 1084 C C . ASN A 1 140 ? 23.831 11.362 -42.405 1.00 86.38 140 ASN A C 1
ATOM 1086 O O . ASN A 1 140 ? 24.550 11.830 -43.285 1.00 86.38 140 ASN A O 1
ATOM 1090 N N . ILE A 1 141 ? 23.657 11.974 -41.227 1.00 86.81 141 ILE A N 1
ATOM 1091 C CA . ILE A 1 141 ? 24.277 13.269 -40.898 1.00 86.81 141 ILE A CA 1
ATOM 1092 C C . ILE A 1 141 ? 25.804 13.151 -40.863 1.00 86.81 141 ILE A C 1
ATOM 1094 O O . ILE A 1 141 ? 26.503 13.985 -41.434 1.00 86.81 141 ILE A O 1
ATOM 1098 N N . ARG A 1 142 ? 26.339 12.095 -40.238 1.00 84.25 142 ARG A N 1
ATOM 1099 C CA . ARG A 1 142 ? 27.786 11.852 -40.176 1.00 84.25 142 ARG A CA 1
ATOM 1100 C C . ARG A 1 142 ? 28.409 11.683 -41.565 1.00 84.25 142 ARG A C 1
ATOM 1102 O O . ARG A 1 142 ? 29.508 12.176 -41.790 1.00 84.25 142 ARG A O 1
ATOM 1109 N N . ASN A 1 143 ? 27.731 10.985 -42.474 1.00 82.50 143 ASN A N 1
ATOM 1110 C CA . ASN A 1 143 ? 28.237 10.729 -43.824 1.00 82.50 143 ASN A CA 1
ATOM 1111 C C . ASN A 1 143 ? 28.118 11.950 -44.753 1.00 82.50 143 ASN A C 1
ATOM 1113 O O . ASN A 1 143 ? 28.854 12.036 -45.731 1.00 82.50 143 ASN A O 1
ATOM 1117 N N . ALA A 1 144 ? 27.208 12.883 -44.455 1.00 80.81 144 ALA A N 1
ATOM 1118 C CA . ALA A 1 144 ? 27.009 14.112 -45.223 1.00 80.81 144 ALA A CA 1
ATOM 1119 C C . ALA A 1 144 ? 28.011 15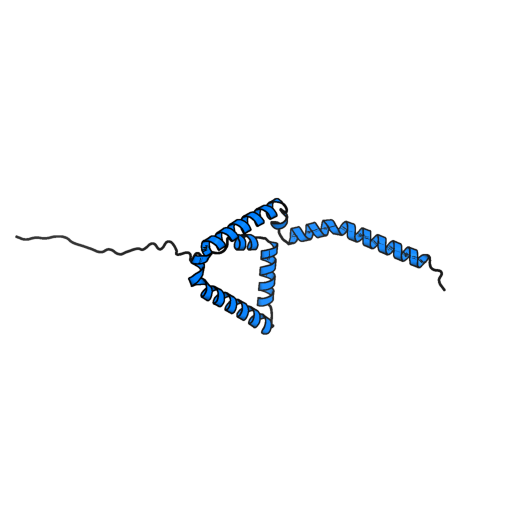.232 -44.879 1.00 80.81 144 ALA A C 1
ATOM 1121 O O . ALA A 1 144 ? 28.108 16.212 -45.617 1.00 80.81 144 ALA A O 1
ATOM 1122 N N . LEU A 1 145 ? 28.758 15.112 -43.776 1.00 75.62 145 LEU A N 1
ATOM 1123 C CA . LEU A 1 145 ? 29.786 16.082 -43.400 1.00 75.62 145 LEU A CA 1
ATOM 1124 C C . LEU A 1 145 ? 31.122 15.745 -44.092 1.00 75.62 145 LEU A C 1
ATOM 1126 O O . LEU A 1 145 ? 31.621 14.627 -43.934 1.00 75.62 145 LEU A O 1
ATOM 1130 N N . PRO A 1 146 ? 31.733 16.682 -44.844 1.00 71.44 146 PRO A N 1
ATOM 1131 C CA . PRO A 1 146 ? 33.034 16.452 -45.458 1.00 71.44 146 PRO A CA 1
ATOM 1132 C C . PRO A 1 146 ? 34.092 16.260 -44.367 1.00 71.44 146 PRO A C 1
ATOM 1134 O O . PRO A 1 146 ? 34.172 17.052 -43.426 1.00 71.44 146 PRO A O 1
ATOM 1137 N N . ARG A 1 147 ? 34.904 15.202 -44.492 1.00 63.47 147 ARG A N 1
ATOM 1138 C CA . ARG A 1 147 ? 36.072 14.995 -43.628 1.00 63.47 147 ARG A CA 1
ATOM 1139 C C . ARG A 1 147 ? 37.068 16.123 -43.901 1.00 63.47 147 ARG A C 1
ATOM 1141 O O . ARG A 1 147 ? 37.644 16.159 -44.985 1.00 63.47 147 ARG A O 1
ATOM 1148 N N . GLN A 1 148 ? 37.173 17.052 -42.954 1.00 53.41 148 GLN A N 1
ATOM 1149 C CA . GLN A 1 148 ? 38.256 18.034 -42.871 1.00 53.41 148 GLN A CA 1
ATOM 1150 C C . GLN A 1 148 ? 39.529 17.329 -42.404 1.00 53.41 148 GLN A C 1
ATOM 1152 O O . GLN A 1 148 ? 39.406 16.461 -41.506 1.00 53.41 148 GLN A O 1
#

Nearest PDB structures (foldseek):
  4ilo-assembly1_A  TM=3.100E-01  e=5.994E+00  Chlamydia trachomatis L2/434/Bu

Radius of gyration: 31.69 Å; Cα contacts (8 Å, |Δi|>4): 39; chains: 1; bounding box: 82×60×104 Å

Foldseek 3Di:
DDDDDDDDDDDDDDDPPPDPPVPPVPQPLVVVLCLQQVNVVVVVVLVVCLVPDPDPVSVVVVVVVVVVVVVVCVVCVVVCVVCVVVSNVVSVVSVVVVVVVCVVCVVSNDHPVVSVVVVCVVCVVVVVVVVVVVVVVVVVVVVPDDDD

InterPro domains:
  IPR004279 Perilipin [PF03036] (25-141)